Protein AF-A0A800C5J6-F1 (afdb_monomer_lite)

Structure (mmCIF, N/CA/C/O backbone):
data_AF-A0A800C5J6-F1
#
_entry.id   AF-A0A800C5J6-F1
#
loop_
_atom_site.group_PDB
_atom_site.id
_atom_site.type_symbol
_atom_site.label_atom_id
_atom_site.label_alt_id
_atom_site.label_comp_id
_atom_site.label_asym_id
_atom_site.label_entity_id
_atom_site.label_seq_id
_atom_site.pdbx_PDB_ins_code
_atom_site.Cartn_x
_atom_site.Cartn_y
_atom_site.Cartn_z
_atom_site.occupancy
_atom_site.B_iso_or_equiv
_atom_site.auth_seq_id
_atom_site.auth_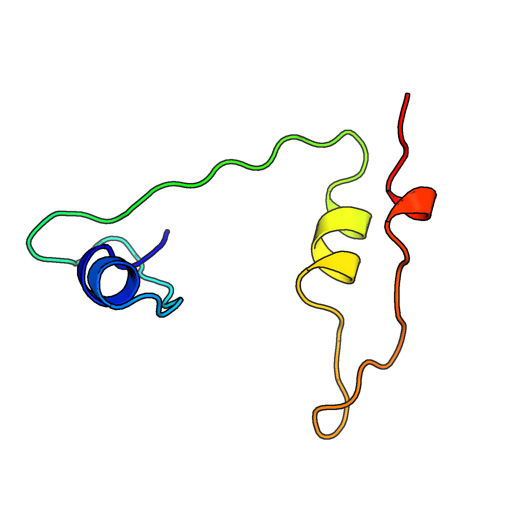comp_id
_atom_site.auth_asym_id
_atom_site.auth_atom_id
_atom_site.pdbx_PDB_model_num
ATOM 1 N N . MET A 1 1 ? 8.125 -2.045 -1.546 1.00 94.62 1 MET A N 1
ATOM 2 C CA . MET A 1 1 ? 8.280 -0.984 -2.575 1.00 94.62 1 MET A CA 1
ATOM 3 C C . MET A 1 1 ? 7.350 -1.297 -3.749 1.00 94.62 1 MET A C 1
ATOM 5 O O . MET A 1 1 ? 6.736 -2.360 -3.718 1.00 94.62 1 MET A O 1
ATOM 9 N N . LEU A 1 2 ? 7.196 -0.418 -4.746 1.00 95.88 2 LEU A N 1
ATOM 10 C CA . LEU A 1 2 ? 6.327 -0.667 -5.910 1.00 95.88 2 LEU A CA 1
ATOM 11 C C . LEU A 1 2 ? 7.123 -1.017 -7.173 1.00 95.88 2 LEU A C 1
ATOM 13 O O . LEU A 1 2 ? 8.193 -0.462 -7.423 1.00 95.88 2 LEU A O 1
ATOM 17 N N . ASN A 1 3 ? 6.585 -1.920 -7.989 1.00 95.06 3 ASN A N 1
ATOM 18 C CA . ASN A 1 3 ? 7.163 -2.304 -9.272 1.00 95.06 3 ASN A CA 1
ATOM 19 C C . ASN A 1 3 ? 6.987 -1.172 -10.298 1.00 95.06 3 ASN A C 1
ATOM 21 O O . ASN A 1 3 ? 5.872 -0.857 -10.719 1.00 95.06 3 ASN A O 1
ATOM 25 N N . LYS A 1 4 ? 8.108 -0.591 -10.739 1.00 94.81 4 LYS A N 1
ATOM 26 C CA . LYS A 1 4 ? 8.137 0.529 -11.690 1.00 94.81 4 LYS A CA 1
ATOM 27 C C . LYS A 1 4 ? 7.532 0.186 -13.058 1.00 94.81 4 LYS A C 1
ATOM 29 O O . LYS A 1 4 ? 6.889 1.037 -13.662 1.00 94.81 4 LYS A O 1
ATOM 34 N N . GLN A 1 5 ? 7.686 -1.054 -13.523 1.00 94.12 5 GLN A N 1
ATOM 35 C CA . GLN A 1 5 ? 7.152 -1.497 -14.817 1.00 94.12 5 GLN A CA 1
ATOM 36 C C . GLN A 1 5 ? 5.629 -1.653 -14.778 1.00 94.12 5 GLN A C 1
ATOM 38 O O . GLN A 1 5 ? 4.939 -1.234 -15.701 1.00 94.12 5 GLN A O 1
ATOM 43 N N . ALA A 1 6 ? 5.086 -2.198 -13.685 1.00 95.12 6 ALA A N 1
ATOM 44 C CA . ALA A 1 6 ? 3.637 -2.284 -13.490 1.00 95.12 6 ALA A CA 1
ATOM 45 C C . ALA A 1 6 ? 3.000 -0.885 -13.390 1.00 95.12 6 ALA A C 1
ATOM 47 O O . ALA A 1 6 ? 1.947 -0.631 -13.978 1.00 95.12 6 ALA A O 1
ATOM 48 N N . ALA A 1 7 ? 3.677 0.043 -12.707 1.00 95.50 7 ALA A N 1
ATOM 49 C CA . ALA A 1 7 ? 3.225 1.425 -12.585 1.00 95.50 7 ALA A CA 1
ATOM 50 C C . ALA A 1 7 ? 3.155 2.153 -13.942 1.00 95.50 7 ALA A C 1
ATOM 52 O O . ALA A 1 7 ? 2.250 2.962 -14.141 1.00 95.50 7 ALA A O 1
ATOM 53 N N . ALA A 1 8 ? 4.037 1.827 -14.897 1.00 96.12 8 ALA A N 1
ATOM 54 C CA . ALA A 1 8 ? 4.033 2.410 -16.246 1.00 96.12 8 ALA A CA 1
ATOM 55 C C . ALA A 1 8 ? 2.751 2.106 -17.047 1.00 96.12 8 ALA A C 1
ATOM 57 O O . ALA A 1 8 ? 2.428 2.826 -17.987 1.00 96.12 8 ALA A O 1
ATOM 58 N N . VAL A 1 9 ? 2.003 1.072 -16.649 1.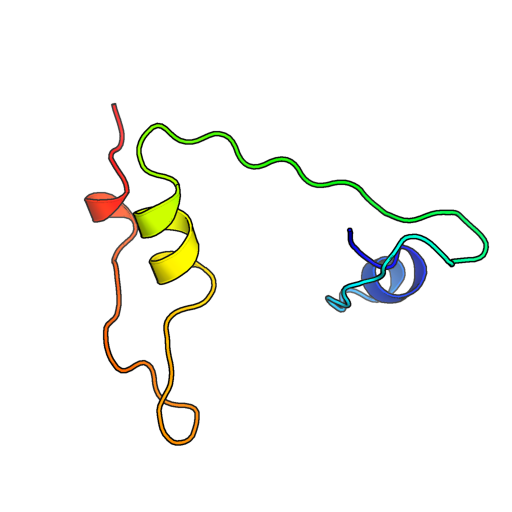00 97.38 9 VAL A N 1
ATOM 59 C CA . VAL A 1 9 ? 0.695 0.701 -17.217 1.00 97.38 9 VAL A CA 1
ATOM 60 C C . VAL A 1 9 ? -0.444 0.854 -16.196 1.00 97.38 9 VAL A C 1
ATOM 62 O O . VAL A 1 9 ? -1.469 0.176 -16.283 1.00 97.38 9 VAL A O 1
ATOM 65 N N . SER A 1 10 ? -0.260 1.732 -15.202 1.00 97.50 10 SER A N 1
ATOM 66 C CA . SER A 1 10 ? -1.250 2.072 -14.166 1.00 97.50 10 SER A CA 1
ATOM 67 C C . SER A 1 10 ? -1.724 0.881 -13.320 1.00 97.50 10 SER A C 1
ATOM 69 O O . SER A 1 10 ? -2.879 0.827 -12.887 1.00 97.50 10 SER A O 1
ATOM 71 N N . LYS A 1 11 ? -0.838 -0.088 -13.063 1.00 97.75 11 LYS A N 1
ATOM 72 C CA . LYS A 1 11 ? -1.082 -1.207 -12.141 1.00 97.75 11 LYS A CA 1
ATOM 73 C C . LYS A 1 11 ? -0.250 -1.065 -10.870 1.00 97.75 11 LYS A C 1
ATOM 75 O O . LYS A 1 11 ? 0.885 -0.596 -10.901 1.00 97.75 11 LY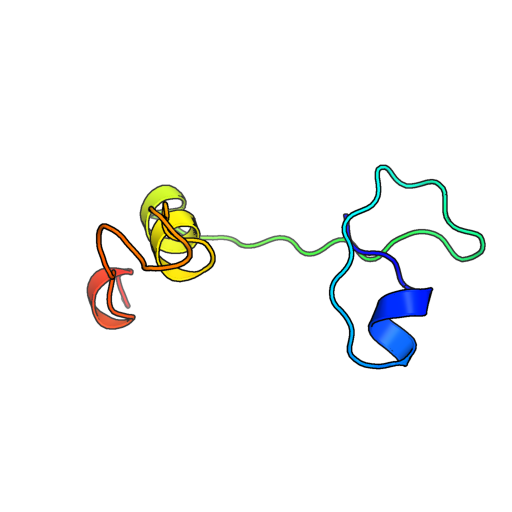S A O 1
ATOM 80 N N . VAL A 1 12 ? -0.812 -1.522 -9.751 1.00 96.25 12 VAL A N 1
ATOM 81 C CA . VAL A 1 12 ? -0.124 -1.582 -8.455 1.00 96.25 12 VAL A CA 1
ATOM 82 C C . VAL A 1 12 ? 0.403 -2.998 -8.248 1.00 96.25 12 VAL A C 1
ATOM 84 O O . VAL A 1 12 ? -0.345 -3.967 -8.341 1.00 96.25 12 VAL A O 1
ATOM 87 N N . SER A 1 13 ? 1.701 -3.113 -7.983 1.00 95.00 13 SER A N 1
ATOM 88 C CA . SER A 1 13 ? 2.378 -4.375 -7.684 1.00 95.00 13 SER A CA 1
ATOM 89 C C . SER A 1 13 ? 3.499 -4.099 -6.688 1.00 95.00 13 SER A C 1
ATOM 91 O O . SER A 1 13 ? 4.300 -3.185 -6.896 1.00 95.00 13 SER A O 1
ATOM 93 N N . PHE A 1 14 ? 3.533 -4.861 -5.595 1.00 95.31 14 PHE A N 1
ATOM 94 C CA . PHE A 1 14 ? 4.598 -4.789 -4.599 1.00 95.31 14 PHE A CA 1
ATOM 95 C C . PHE A 1 14 ? 5.813 -5.616 -5.038 1.00 95.31 14 PHE A C 1
ATOM 97 O O . PHE A 1 14 ? 5.678 -6.612 -5.745 1.00 95.31 14 PHE A O 1
ATOM 104 N N . THR A 1 15 ? 7.004 -5.181 -4.632 1.00 92.94 15 THR A N 1
ATOM 105 C CA . THR A 1 15 ? 8.281 -5.860 -4.891 1.00 92.94 15 THR A CA 1
ATOM 106 C C . THR A 1 15 ? 9.263 -5.611 -3.744 1.00 92.94 15 THR A C 1
ATOM 108 O O . THR A 1 15 ? 9.239 -4.533 -3.125 1.00 92.94 15 THR A O 1
ATOM 111 N N . ASP A 1 16 ? 10.147 -6.585 -3.525 1.00 89.75 16 ASP A N 1
ATOM 112 C CA . ASP A 1 16 ? 11.261 -6.545 -2.568 1.00 89.75 16 ASP A CA 1
ATOM 113 C C . ASP A 1 16 ? 12.526 -5.886 -3.143 1.00 89.75 16 ASP A C 1
ATOM 115 O O . ASP A 1 16 ? 13.563 -5.836 -2.491 1.00 89.75 16 ASP A O 1
ATOM 119 N N . GLY A 1 17 ? 12.433 -5.299 -4.342 1.00 78.19 17 GLY A N 1
ATOM 120 C CA . GLY A 1 17 ? 13.485 -4.466 -4.933 1.00 78.19 17 GLY A CA 1
ATOM 121 C C . GLY A 1 17 ? 14.146 -5.070 -6.165 1.00 78.19 17 GLY A C 1
ATOM 122 O O . GLY A 1 17 ? 14.786 -4.344 -6.924 1.00 78.19 17 GLY A O 1
ATOM 123 N N . GLU A 1 18 ? 13.911 -6.351 -6.438 1.00 68.81 18 GLU A N 1
ATOM 124 C CA . GLU A 1 18 ? 14.338 -6.998 -7.676 1.00 68.81 18 GLU A CA 1
ATOM 125 C C . GLU A 1 18 ? 13.445 -6.561 -8.842 1.00 68.81 18 GLU A C 1
ATOM 127 O O . GLU A 1 18 ? 12.394 -7.133 -9.132 1.00 68.81 18 GLU A O 1
ATOM 132 N N . SER A 1 19 ? 13.846 -5.485 -9.516 1.00 74.31 19 SER A N 1
ATOM 133 C CA . SER A 1 19 ? 13.263 -5.098 -10.799 1.00 74.31 19 SER A CA 1
ATOM 134 C C . SER A 1 19 ? 14.322 -4.437 -11.687 1.00 74.31 19 SER A C 1
ATOM 136 O O . SER A 1 19 ? 15.194 -3.743 -11.162 1.00 74.31 19 SER A O 1
ATOM 138 N N . PRO A 1 20 ? 14.253 -4.591 -13.025 1.00 74.12 20 PRO A N 1
ATOM 139 C CA . PRO A 1 20 ? 15.321 -4.143 -13.928 1.00 74.12 20 PRO A CA 1
ATOM 140 C C . PRO A 1 20 ? 15.669 -2.650 -13.847 1.00 74.12 20 PRO A C 1
ATOM 142 O O . PRO A 1 20 ? 16.803 -2.266 -14.097 1.00 74.12 20 PRO A O 1
ATOM 145 N N . LEU A 1 21 ? 14.696 -1.800 -13.503 1.00 86.19 21 LEU A N 1
ATOM 146 C CA . LEU A 1 21 ? 14.885 -0.349 -13.373 1.00 86.19 21 LEU A CA 1
ATOM 147 C C . LEU A 1 21 ? 14.904 0.117 -11.911 1.00 86.19 21 LEU A C 1
ATOM 149 O O . LEU A 1 21 ? 14.815 1.319 -11.649 1.00 86.19 21 LEU A O 1
ATOM 153 N N . GLY A 1 22 ? 14.957 -0.818 -10.963 1.00 89.50 22 GLY A N 1
ATOM 154 C CA . GLY A 1 22 ? 14.716 -0.556 -9.552 1.00 89.50 22 GLY A CA 1
ATOM 155 C C . GLY A 1 22 ? 13.254 -0.185 -9.250 1.00 89.50 22 GLY A C 1
ATOM 156 O O . GLY A 1 22 ? 12.478 0.185 -10.143 1.00 89.50 22 GLY A O 1
ATOM 157 N N . PRO A 1 23 ? 12.851 -0.279 -7.977 1.00 95.75 23 PRO A N 1
ATOM 158 C CA . PRO A 1 23 ? 11.477 -0.042 -7.572 1.00 95.75 23 PRO A CA 1
ATOM 159 C C . PRO A 1 23 ? 11.164 1.456 -7.409 1.00 95.75 23 PRO A C 1
ATOM 161 O O . PRO A 1 23 ? 12.030 2.324 -7.536 1.00 95.75 23 PRO A O 1
ATOM 164 N N . ILE A 1 24 ? 9.900 1.762 -7.117 1.00 95.06 24 ILE A N 1
ATOM 165 C CA . ILE A 1 24 ? 9.441 3.069 -6.636 1.00 95.06 24 ILE A CA 1
ATOM 166 C C . ILE A 1 24 ? 9.249 2.976 -5.116 1.00 95.06 24 ILE A C 1
ATOM 168 O O . ILE A 1 24 ? 8.526 2.100 -4.628 1.00 95.06 24 ILE A O 1
ATOM 172 N N . THR A 1 25 ? 9.868 3.889 -4.367 1.00 95.56 25 THR A N 1
ATOM 173 C CA . THR A 1 25 ? 9.660 4.028 -2.919 1.00 95.56 25 THR A CA 1
ATOM 174 C C . THR A 1 25 ? 8.624 5.112 -2.658 1.00 95.56 25 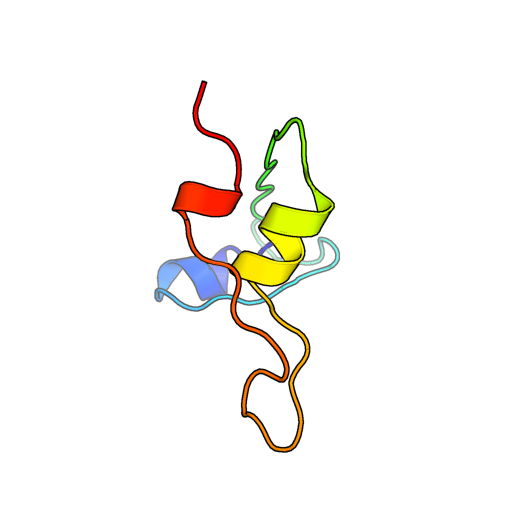THR A C 1
ATOM 176 O O . THR A 1 25 ? 8.812 6.257 -3.057 1.00 95.56 25 THR A O 1
ATOM 179 N N . VAL A 1 26 ? 7.535 4.744 -1.983 1.00 96.75 26 VAL A N 1
ATOM 180 C CA . VAL A 1 26 ? 6.490 5.669 -1.533 1.00 96.75 26 VAL A CA 1
ATOM 181 C C . VAL A 1 26 ? 6.525 5.689 -0.012 1.00 96.75 26 VAL A C 1
ATOM 183 O O . VAL A 1 26 ? 6.400 4.638 0.614 1.00 96.75 26 VAL A O 1
ATOM 186 N N . MET A 1 27 ? 6.718 6.870 0.570 1.00 97.00 27 MET A N 1
ATOM 187 C CA . MET A 1 27 ? 6.723 7.073 2.017 1.00 97.00 27 MET A CA 1
ATOM 188 C C . MET A 1 27 ? 5.488 7.878 2.404 1.00 97.00 27 MET A C 1
ATOM 190 O O . MET A 1 27 ? 5.301 8.994 1.925 1.00 97.00 27 MET A O 1
ATOM 194 N N . ILE A 1 28 ? 4.647 7.298 3.256 1.00 95.50 28 ILE A N 1
ATOM 195 C CA . ILE A 1 28 ? 3.448 7.948 3.786 1.00 95.50 28 ILE A CA 1
ATOM 196 C C . ILE A 1 28 ? 3.759 8.390 5.213 1.00 95.50 28 ILE A C 1
ATOM 198 O O . ILE A 1 28 ? 4.156 7.572 6.040 1.00 95.50 28 ILE A O 1
ATOM 202 N N . VAL A 1 29 ? 3.585 9.680 5.492 1.00 95.25 29 VAL A N 1
ATOM 203 C CA . VAL A 1 29 ? 3.811 10.275 6.814 1.00 95.25 29 VAL A CA 1
ATOM 204 C C . VAL A 1 29 ? 2.460 10.671 7.391 1.00 95.25 29 VAL A C 1
ATOM 206 O O . VAL A 1 29 ? 1.688 11.367 6.738 1.00 95.25 29 VAL A O 1
ATOM 209 N N . SER A 1 30 ? 2.156 10.202 8.599 1.00 92.62 30 SER A N 1
ATOM 210 C CA . SER A 1 30 ? 0.893 10.485 9.278 1.00 92.62 30 SER A CA 1
ATOM 211 C C . SER A 1 30 ? 1.073 10.403 10.795 1.00 92.62 30 SER A C 1
ATOM 213 O O . SER A 1 30 ? 1.824 9.540 11.257 1.00 92.62 30 SER A O 1
ATOM 215 N N . PRO A 1 31 ? 0.361 11.234 11.580 1.00 92.19 31 PRO A N 1
ATOM 216 C CA . PRO A 1 31 ? 0.289 11.079 13.032 1.00 92.19 31 PRO A CA 1
ATOM 217 C C . PRO A 1 31 ? -0.519 9.840 13.461 1.00 92.19 31 PRO A C 1
ATOM 219 O O . PRO A 1 31 ? -0.462 9.439 14.619 1.00 92.19 31 PRO A O 1
ATOM 222 N N . SER A 1 32 ? -1.293 9.231 12.555 1.00 93.44 32 SER A N 1
ATOM 223 C CA . SER A 1 32 ? -2.140 8.059 12.818 1.00 93.44 32 SER A CA 1
ATOM 224 C C . SER A 1 32 ? -1.986 6.998 11.714 1.00 93.44 32 SER A C 1
ATOM 226 O O . SER A 1 32 ? -2.943 6.723 10.986 1.00 93.44 32 SER A O 1
ATOM 228 N N . PRO A 1 33 ? -0.800 6.373 11.574 1.00 93.81 33 PRO A N 1
ATOM 229 C CA . 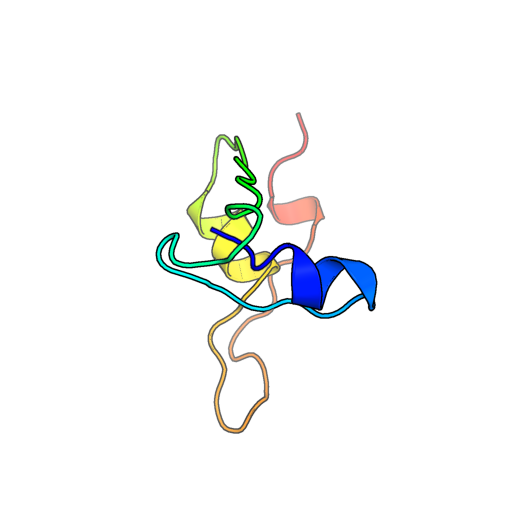PRO A 1 33 ? -0.500 5.450 10.475 1.00 93.81 33 PRO A CA 1
ATOM 230 C C . PRO A 1 33 ? -1.460 4.253 10.407 1.00 93.81 33 PRO A C 1
ATOM 232 O O . PRO A 1 33 ? -1.866 3.864 9.317 1.00 93.81 33 PRO A O 1
ATOM 235 N N . GLU A 1 34 ? -1.909 3.732 11.551 1.00 93.75 34 GLU A N 1
ATOM 236 C CA . GLU A 1 34 ? -2.865 2.615 11.603 1.00 93.75 34 GLU A CA 1
ATOM 237 C C . GLU A 1 34 ? -4.207 2.953 10.940 1.00 93.75 34 GLU A C 1
ATOM 239 O O . GLU A 1 34 ? -4.778 2.141 10.215 1.00 93.75 34 GLU A O 1
ATOM 244 N N . LYS A 1 35 ? -4.696 4.189 11.114 1.00 93.56 35 LYS A N 1
ATOM 245 C CA . LYS A 1 35 ? -5.936 4.629 10.461 1.00 93.56 35 LYS A CA 1
ATOM 246 C C . LYS A 1 35 ? -5.762 4.766 8.953 1.00 93.56 35 LYS A C 1
ATOM 248 O O . LYS A 1 35 ? -6.685 4.459 8.205 1.00 93.56 35 LYS A O 1
ATOM 253 N N . VAL A 1 36 ? -4.584 5.208 8.507 1.00 95.44 36 VAL A N 1
ATOM 254 C CA . VAL A 1 36 ? -4.257 5.294 7.078 1.00 95.44 36 VAL A CA 1
ATOM 255 C C . VAL A 1 36 ? -4.209 3.900 6.452 1.00 95.44 36 VAL A C 1
ATOM 257 O O . VAL A 1 36 ? -4.739 3.714 5.358 1.00 95.44 36 VAL A O 1
ATOM 260 N N . ILE A 1 37 ? -3.634 2.915 7.149 1.00 95.19 37 ILE A N 1
ATOM 261 C CA . ILE A 1 37 ? -3.633 1.512 6.711 1.00 95.19 37 ILE A CA 1
ATOM 262 C C . ILE A 1 37 ? -5.069 0.996 6.586 1.00 95.19 37 ILE A C 1
ATOM 264 O O . ILE A 1 37 ? -5.439 0.498 5.524 1.00 95.19 37 ILE A O 1
ATOM 268 N N . ASP A 1 38 ? -5.893 1.175 7.620 1.00 95.12 38 ASP A N 1
ATOM 269 C CA . ASP A 1 38 ? -7.293 0.737 7.604 1.00 95.12 38 ASP A CA 1
ATOM 270 C C . ASP A 1 38 ? -8.129 1.434 6.514 1.00 95.12 38 ASP A C 1
ATOM 272 O O . ASP A 1 38 ? -9.065 0.837 5.984 1.00 95.12 38 ASP A O 1
ATOM 276 N N . TYR A 1 39 ? -7.803 2.681 6.162 1.00 95.50 39 TYR A N 1
ATOM 277 C CA . TYR A 1 39 ? -8.449 3.409 5.067 1.00 95.50 39 TYR A CA 1
ATOM 278 C C . TYR A 1 39 ? -8.029 2.889 3.684 1.00 95.50 39 TYR A C 1
ATOM 280 O O . TYR A 1 39 ? -8.881 2.657 2.827 1.00 95.50 39 TYR A O 1
ATOM 288 N N . LEU A 1 40 ? -6.725 2.696 3.451 1.00 95.12 40 LEU A N 1
ATOM 289 C CA . LEU A 1 40 ? -6.194 2.286 2.145 1.00 95.12 40 LEU A CA 1
ATOM 290 C C . LEU A 1 40 ? -6.407 0.797 1.848 1.00 95.12 40 LEU A C 1
ATOM 292 O O . LEU A 1 40 ? -6.626 0.420 0.697 1.00 95.12 40 LEU A O 1
ATOM 296 N N . ALA A 1 41 ? -6.294 -0.051 2.868 1.00 95.69 41 ALA A N 1
ATOM 297 C CA . ALA A 1 41 ? -6.306 -1.504 2.748 1.00 95.69 41 ALA A CA 1
ATOM 298 C C . ALA A 1 41 ? -7.050 -2.142 3.938 1.00 95.69 41 ALA A C 1
ATOM 300 O O . ALA A 1 41 ? -6.441 -2.864 4.734 1.00 95.69 41 ALA A O 1
ATOM 301 N N . PRO A 1 42 ? -8.367 -1.895 4.080 1.00 96.44 42 PRO A N 1
ATOM 302 C CA . PRO A 1 42 ? -9.143 -2.439 5.186 1.00 96.44 42 PRO A CA 1
ATOM 303 C C . PRO A 1 42 ? -9.087 -3.967 5.195 1.00 96.44 42 PRO A C 1
ATOM 305 O O . PRO A 1 42 ? -9.071 -4.619 4.147 1.00 96.44 42 PRO A O 1
ATOM 308 N N . ARG A 1 43 ? -9.153 -4.566 6.389 1.00 96.56 43 ARG A N 1
ATOM 309 C CA . ARG A 1 43 ? -9.372 -6.012 6.497 1.00 96.56 43 ARG A CA 1
ATOM 310 C C . ARG A 1 43 ? -10.685 -6.400 5.825 1.00 96.56 43 ARG A C 1
ATOM 312 O O . ARG A 1 43 ? -11.724 -5.773 6.046 1.00 96.56 43 ARG A O 1
ATOM 319 N N . THR A 1 44 ? -10.630 -7.463 5.030 1.00 97.19 44 THR A N 1
ATOM 320 C CA . THR A 1 44 ? -11.778 -7.967 4.279 1.00 97.19 44 THR A CA 1
ATOM 321 C C . THR A 1 44 ? -12.162 -9.378 4.705 1.00 97.19 44 THR A C 1
ATOM 323 O O . THR A 1 44 ? -11.333 -10.156 5.180 1.00 97.19 44 THR A O 1
ATOM 326 N N . HIS A 1 45 ? -13.437 -9.702 4.517 1.00 96.94 45 HIS A N 1
ATOM 327 C CA . HIS A 1 45 ? -13.980 -11.051 4.571 1.00 96.94 45 HIS A CA 1
ATOM 328 C C . HIS A 1 45 ? -14.779 -11.272 3.283 1.00 96.94 45 HIS A C 1
ATOM 330 O O . HIS A 1 45 ? -15.619 -10.445 2.932 1.00 96.94 45 HIS A O 1
ATOM 336 N N . GLU A 1 46 ? -14.444 -12.321 2.525 1.00 96.75 46 GLU A N 1
ATOM 337 C CA . GLU A 1 46 ? -15.014 -12.589 1.189 1.00 96.75 46 GLU A CA 1
ATOM 338 C C . GLU A 1 46 ? -14.944 -11.380 0.230 1.00 96.75 46 GLU A C 1
ATOM 340 O O . GLU A 1 46 ? -15.877 -11.077 -0.511 1.00 96.75 46 GLU A O 1
ATOM 345 N N . GLY A 1 47 ? -13.833 -10.635 0.275 1.00 95.44 47 GLY A N 1
ATOM 346 C CA . GLY A 1 47 ? -13.617 -9.453 -0.568 1.00 95.44 47 GLY A CA 1
ATOM 347 C C . GLY A 1 47 ? -14.412 -8.209 -0.155 1.00 95.44 47 GLY A C 1
ATOM 348 O O . GLY A 1 47 ? -14.284 -7.172 -0.804 1.00 95.44 47 GLY A O 1
ATOM 349 N N . LYS A 1 48 ? -15.198 -8.268 0.927 1.00 95.88 48 LYS A N 1
ATOM 350 C CA . LYS A 1 48 ? -15.933 -7.121 1.477 1.00 95.88 48 LYS A CA 1
ATOM 351 C C . LYS A 1 48 ? -15.221 -6.569 2.718 1.00 95.88 48 LYS A C 1
ATOM 353 O O . LYS A 1 48 ? -14.824 -7.363 3.573 1.00 95.88 48 LYS A O 1
ATOM 358 N N . PRO A 1 49 ? -15.050 -5.241 2.856 1.00 96.44 49 PRO A N 1
ATOM 359 C CA . PRO A 1 49 ? -14.476 -4.648 4.062 1.00 96.44 49 PRO A CA 1
ATOM 360 C C . PRO A 1 49 ? -15.289 -4.993 5.315 1.00 96.44 49 PRO A C 1
ATOM 362 O O . PRO A 1 49 ? -16.509 -4.841 5.320 1.00 96.44 49 PRO A O 1
ATOM 365 N N . VAL A 1 50 ? -14.614 -5.413 6.388 1.00 95.44 50 VAL A N 1
ATOM 366 C CA . VAL A 1 50 ? -15.248 -5.650 7.703 1.00 95.44 50 VAL A CA 1
ATOM 367 C C . VAL A 1 50 ? -15.580 -4.322 8.394 1.00 95.44 50 VAL A C 1
ATOM 369 O O . VAL A 1 50 ? -16.567 -4.213 9.117 1.00 95.44 50 VAL A O 1
ATOM 372 N N . ARG A 1 51 ? -14.759 -3.295 8.151 1.00 92.75 51 ARG A N 1
ATOM 373 C CA . ARG A 1 51 ? -14.926 -1.925 8.645 1.00 92.75 51 ARG A CA 1
ATOM 374 C C . ARG A 1 51 ? -14.411 -0.953 7.591 1.00 92.75 51 ARG A C 1
ATOM 376 O O . ARG A 1 51 ? -13.384 -1.219 6.975 1.00 92.75 51 ARG A O 1
ATOM 383 N N . VAL A 1 52 ? -15.107 0.167 7.413 1.00 91.62 52 VAL A N 1
ATOM 384 C CA . VAL A 1 52 ? -14.683 1.261 6.530 1.00 91.62 52 VAL A CA 1
ATOM 385 C C . VAL A 1 52 ? -14.319 2.455 7.401 1.00 91.62 52 VAL A C 1
ATOM 387 O O . VAL A 1 52 ? -15.142 2.900 8.196 1.00 91.62 52 VAL A O 1
ATOM 390 N N . VAL A 1 53 ? -13.090 2.939 7.260 1.00 93.19 53 VAL A N 1
ATOM 391 C CA . VAL A 1 53 ? -12.644 4.219 7.825 1.00 93.19 53 VAL A CA 1
ATOM 392 C C . VAL A 1 53 ? -12.931 5.300 6.794 1.00 93.19 53 VAL A C 1
ATOM 394 O O . VAL A 1 53 ? -12.686 5.079 5.607 1.00 93.19 53 VAL A O 1
ATOM 397 N N . LYS A 1 54 ? -13.460 6.450 7.209 1.00 92.06 54 LYS A N 1
ATOM 398 C CA . LYS A 1 54 ? -13.658 7.586 6.303 1.00 92.06 54 LYS A CA 1
ATOM 399 C C . LYS A 1 54 ? -12.470 8.555 6.326 1.00 92.06 54 LYS A C 1
ATOM 401 O O . LYS A 1 54 ? -11.770 8.623 7.338 1.00 92.06 54 LYS A O 1
ATOM 406 N N . PRO A 1 55 ? -12.245 9.340 5.254 1.00 86.94 55 PRO A N 1
ATOM 407 C CA . PRO A 1 55 ? -11.153 10.313 5.205 1.00 86.94 55 PRO A CA 1
ATOM 408 C C . PRO A 1 55 ? -11.160 11.311 6.369 1.00 86.94 55 PRO A C 1
ATOM 410 O O . PRO A 1 55 ? -10.098 11.660 6.873 1.00 86.94 55 PRO A O 1
ATOM 413 N N . GLU A 1 56 ? -12.339 11.721 6.846 1.00 88.25 56 GLU A N 1
ATOM 414 C CA . GLU A 1 56 ? -12.466 12.686 7.950 1.00 88.25 56 GLU A CA 1
ATOM 415 C C . GLU A 1 56 ? -11.924 12.128 9.280 1.00 88.25 56 GLU A C 1
ATOM 417 O O . GLU A 1 56 ? -11.531 12.877 10.172 1.00 88.25 56 GLU A O 1
ATOM 422 N N . GLU A 1 57 ? -11.860 10.801 9.417 1.00 85.31 57 GLU A N 1
ATOM 423 C CA . GLU A 1 57 ? -11.368 10.121 10.618 1.00 85.31 57 GLU A CA 1
ATOM 424 C C . GLU A 1 57 ? -9.835 10.032 10.675 1.00 85.31 57 GLU A C 1
ATOM 426 O O . GLU A 1 57 ? -9.280 9.704 11.735 1.00 85.31 57 GLU A O 1
ATOM 431 N N . LEU A 1 58 ? -9.149 10.315 9.558 1.00 83.19 58 LEU A N 1
ATOM 432 C CA . LEU A 1 58 ? -7.688 10.258 9.443 1.00 83.19 58 LEU A CA 1
ATOM 433 C C . LEU A 1 58 ? -6.982 11.382 10.213 1.00 83.19 58 LEU A C 1
ATOM 435 O O . LEU A 1 58 ? -5.780 11.278 10.448 1.00 83.19 58 LEU A O 1
ATOM 439 N N . GLY A 1 59 ? -7.733 12.392 10.663 1.00 71.38 59 GLY A N 1
ATOM 440 C CA . GLY A 1 59 ? -7.191 13.587 11.296 1.00 71.38 59 GLY A CA 1
ATOM 441 C C . GLY A 1 59 ? -6.667 14.533 10.226 1.00 71.38 59 GLY A C 1
ATOM 442 O O . GLY A 1 59 ? -5.582 14.343 9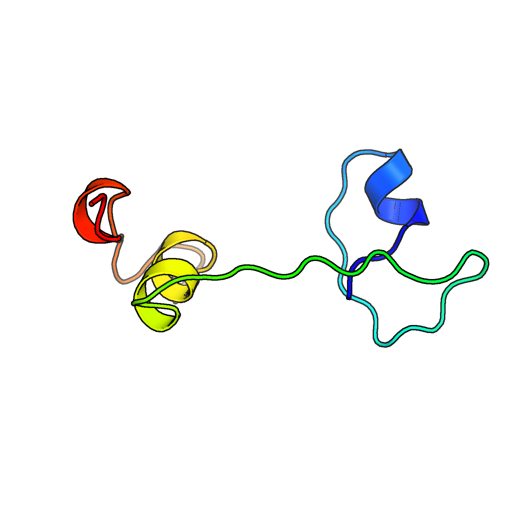.685 1.00 71.38 59 GLY A O 1
ATOM 443 N N . SER A 1 60 ? -7.477 15.528 9.889 1.00 61.97 60 SER A N 1
ATOM 444 C CA . SER A 1 60 ? -6.984 16.751 9.268 1.00 61.97 60 SER A CA 1
ATOM 445 C C . SER A 1 60 ? -6.760 17.729 10.413 1.00 61.97 60 SER A C 1
ATOM 447 O O . SER A 1 60 ? -7.720 18.040 11.117 1.00 61.97 60 SER A O 1
ATOM 449 N N . ASP A 1 61 ? -5.510 18.127 10.643 1.00 59.97 61 ASP A N 1
ATOM 450 C CA . ASP A 1 61 ? -5.259 19.410 11.304 1.00 59.97 61 ASP A CA 1
ATOM 451 C C . ASP A 1 61 ? -5.806 20.545 10.421 1.00 59.97 61 ASP A C 1
ATOM 453 O O . ASP A 1 61 ? -5.688 20.429 9.173 1.00 59.97 61 ASP A O 1
#

Sequence (61 aa):
MLNKQAAAVSKVSFTDGESPLGPITVMIVSPSPEKVIDYLAPRTHEGKPVRVVKPEELGSD

pLDDT: mean 91.32, std 8.56, range [59.97, 97.75]

Radius of gyration: 14.58 Å; chains: 1; bounding box: 31×32×30 Å

Secondary structure (DSSP, 8-state):
-B-HHHHTTT---B-SS--TT--B------S-HHHHHHHHS--EETTEESS---GGGG---

Foldseek 3Di:
DFAPVCVVVPHTDDDPFPDPVTGDDDDDDAPCVVLVCCAVPADDDPPHHPDHRDPVNRDDD